Protein AF-A0A453LUC9-F1 (afdb_monomer_lite)

Secondary structure (DSSP, 8-state):
-HHHHHHHHHHHHHGGGS-PPPHHHHHHHHHHHHHHHHHHHHHHHHHHHHTT-S-TTS-HHHHHHHHHHHHHHHHHHHHHHHHHHHHHHHHHHHHHHHHHHHHHHHHT-

Radius of gyration: 31.12 Å; chains: 1; bounding box: 60×25×91 Å

Structure (mmCIF, N/CA/C/O backbone):
data_AF-A0A453LUC9-F1
#
_entry.id   AF-A0A453LUC9-F1
#
loop_
_atom_site.group_PDB
_atom_site.id
_atom_site.type_symbol
_atom_site.label_atom_id
_atom_site.label_alt_id
_atom_site.label_comp_id
_atom_site.label_asym_id
_atom_site.label_entity_id
_atom_site.label_seq_id
_atom_site.pdbx_PDB_ins_code
_atom_site.Cartn_x
_atom_site.Cartn_y
_atom_site.Cartn_z
_atom_site.occupancy
_atom_site.B_iso_or_equiv
_atom_site.auth_seq_id
_atom_site.auth_comp_id
_atom_site.auth_asym_id
_atom_site.auth_atom_id
_atom_site.pdbx_PDB_model_num
ATOM 1 N N . MET A 1 1 ? 19.046 -11.361 50.656 1.00 57.22 1 MET A N 1
ATOM 2 C CA . MET A 1 1 ? 17.883 -10.710 50.018 1.00 57.22 1 MET A CA 1
ATOM 3 C C . MET A 1 1 ? 17.604 -9.332 50.626 1.00 57.22 1 MET A C 1
ATOM 5 O O . MET A 1 1 ? 17.689 -8.358 49.895 1.00 57.22 1 MET A O 1
ATOM 9 N N . LEU A 1 2 ? 17.413 -9.213 51.949 1.00 65.38 2 LEU A N 1
ATOM 10 C CA . LEU A 1 2 ? 17.230 -7.922 52.651 1.00 65.38 2 LEU A CA 1
ATOM 11 C C . LEU A 1 2 ? 18.362 -6.904 52.410 1.00 65.38 2 LEU A C 1
ATOM 13 O O . LEU A 1 2 ? 18.098 -5.764 52.056 1.00 65.38 2 LEU A O 1
ATOM 17 N N . LYS A 1 3 ? 19.627 -7.340 52.474 1.00 72.19 3 LYS A N 1
ATOM 18 C CA . LYS A 1 3 ? 20.791 -6.470 52.202 1.00 72.19 3 LYS A CA 1
ATOM 19 C C . LYS A 1 3 ? 20.842 -5.943 50.762 1.00 72.19 3 LYS A C 1
ATOM 21 O O . LYS A 1 3 ? 21.407 -4.888 50.505 1.00 72.19 3 LYS A O 1
ATOM 26 N N . THR A 1 4 ? 20.274 -6.690 49.815 1.00 75.56 4 THR A N 1
ATOM 27 C CA . THR A 1 4 ? 20.192 -6.285 48.405 1.00 75.56 4 THR A CA 1
ATOM 28 C C . THR A 1 4 ? 19.115 -5.217 48.225 1.00 75.56 4 THR A C 1
ATOM 30 O O . THR A 1 4 ? 19.349 -4.234 47.529 1.00 75.56 4 THR A O 1
ATOM 33 N N . LEU A 1 5 ? 17.983 -5.381 48.917 1.00 75.06 5 LEU A N 1
ATOM 34 C CA . LEU A 1 5 ? 16.889 -4.410 48.995 1.00 75.06 5 LEU A CA 1
ATOM 35 C C . LEU A 1 5 ? 17.329 -3.092 49.642 1.00 75.06 5 LEU A C 1
ATOM 37 O O . LEU A 1 5 ? 17.090 -2.037 49.068 1.00 75.06 5 LEU A O 1
ATOM 41 N N . GLU A 1 6 ? 18.049 -3.139 50.766 1.00 75.06 6 GLU A N 1
ATOM 42 C CA . GLU A 1 6 ? 18.579 -1.931 51.422 1.00 75.06 6 GLU A CA 1
ATOM 43 C C . GLU A 1 6 ? 19.571 -1.169 50.537 1.00 75.06 6 GLU A C 1
ATOM 45 O O . GLU A 1 6 ? 19.583 0.061 50.523 1.00 75.06 6 GLU A O 1
ATOM 50 N N . ARG A 1 7 ? 20.407 -1.886 49.775 1.00 74.56 7 ARG A N 1
ATOM 51 C CA . ARG A 1 7 ? 21.370 -1.269 48.853 1.00 74.56 7 ARG A CA 1
ATOM 52 C C . ARG A 1 7 ? 20.663 -0.598 47.673 1.00 74.56 7 ARG A C 1
ATOM 54 O O . ARG A 1 7 ? 21.079 0.480 47.263 1.00 74.56 7 ARG A O 1
ATOM 61 N N . TYR A 1 8 ? 19.584 -1.210 47.182 1.00 69.81 8 TYR A N 1
ATOM 62 C CA . TYR A 1 8 ? 18.718 -0.632 46.154 1.00 69.81 8 TYR A CA 1
ATOM 63 C C . TYR A 1 8 ? 17.962 0.596 46.667 1.00 69.81 8 TYR A C 1
ATOM 65 O O . TYR A 1 8 ? 17.978 1.631 46.011 1.00 69.81 8 TYR A O 1
ATOM 73 N N . GLN A 1 9 ? 17.372 0.524 47.864 1.00 70.19 9 GLN A N 1
ATOM 74 C CA . GLN A 1 9 ? 16.704 1.668 48.490 1.00 70.19 9 GLN A CA 1
ATOM 75 C C . GLN A 1 9 ? 17.677 2.826 48.708 1.00 70.19 9 GLN A C 1
ATOM 77 O O . GLN A 1 9 ? 17.381 3.947 48.312 1.00 70.19 9 GLN A O 1
ATOM 82 N N . ARG A 1 10 ? 18.871 2.569 49.257 1.00 70.62 10 ARG A N 1
ATOM 83 C CA . ARG A 1 10 ? 19.897 3.609 49.423 1.00 70.62 10 ARG A CA 1
ATOM 84 C C . ARG A 1 10 ? 20.313 4.243 48.103 1.00 70.62 10 ARG A C 1
ATOM 86 O O . ARG A 1 10 ? 20.565 5.436 48.102 1.00 70.62 10 ARG A O 1
ATOM 93 N N . TYR A 1 11 ? 20.383 3.484 47.010 1.00 65.75 11 TYR A N 1
ATOM 94 C CA . TYR A 1 11 ? 20.694 4.047 45.698 1.00 65.75 11 TYR A CA 1
ATOM 95 C C . TYR A 1 11 ? 19.562 4.949 45.193 1.00 65.75 11 TYR A C 1
ATOM 97 O O . TYR A 1 11 ? 19.840 6.079 44.822 1.00 65.75 11 TYR A O 1
ATOM 105 N N . ILE A 1 12 ? 18.303 4.503 45.291 1.00 60.88 12 ILE A N 1
ATOM 106 C CA . ILE A 1 12 ? 17.112 5.276 44.890 1.00 60.88 12 ILE A CA 1
ATOM 107 C C . ILE A 1 12 ? 16.989 6.587 45.689 1.00 60.88 12 ILE A C 1
ATOM 109 O O . ILE A 1 12 ? 16.724 7.639 45.111 1.00 60.88 12 ILE A O 1
ATOM 113 N N . PHE A 1 13 ? 17.217 6.542 47.006 1.00 59.00 13 PHE A N 1
ATOM 114 C CA . PHE A 1 13 ? 17.145 7.723 47.874 1.00 59.00 13 PHE A CA 1
ATOM 115 C C . PHE A 1 13 ? 18.402 8.607 47.808 1.00 59.00 13 PHE A C 1
ATOM 117 O O . PHE A 1 13 ? 18.298 9.811 47.996 1.00 59.00 13 PHE A O 1
ATOM 124 N N . ALA A 1 14 ? 19.584 8.056 47.507 1.00 59.12 14 ALA A N 1
ATOM 125 C CA . ALA A 1 14 ? 20.791 8.856 47.266 1.00 59.12 14 ALA A CA 1
ATOM 126 C C . ALA A 1 14 ? 20.785 9.525 45.880 1.00 59.12 14 ALA A C 1
ATOM 128 O O . ALA A 1 14 ? 21.458 10.531 45.687 1.00 59.12 14 ALA A O 1
ATOM 129 N N . SER A 1 15 ? 20.019 8.989 44.924 1.00 52.62 15 SER A N 1
ATOM 130 C CA . SER A 1 15 ? 19.811 9.570 43.594 1.00 52.62 15 SER A CA 1
ATOM 131 C C . SER A 1 15 ? 18.644 10.556 43.523 1.00 52.62 15 SER A C 1
ATOM 133 O O . SER A 1 15 ? 18.258 10.937 42.425 1.00 52.62 15 SER A O 1
ATOM 135 N N . GLN A 1 16 ? 18.060 10.984 44.648 1.00 51.62 16 GLN A N 1
ATOM 136 C CA . GLN A 1 16 ? 16.995 11.999 44.630 1.00 51.62 16 GLN A CA 1
ATOM 137 C C . GLN A 1 16 ? 17.474 13.366 44.095 1.00 51.62 16 GLN A C 1
ATOM 139 O O . GLN A 1 16 ? 16.643 14.164 43.676 1.00 51.62 16 GLN A O 1
ATOM 144 N N . ASP A 1 17 ? 18.793 13.582 43.993 1.00 49.88 17 ASP A N 1
ATOM 145 C CA . ASP A 1 17 ? 19.408 14.715 43.278 1.00 49.88 17 ASP A CA 1
ATOM 146 C C . ASP A 1 17 ? 19.546 14.495 41.753 1.00 49.88 17 ASP A C 1
ATOM 148 O O . ASP A 1 17 ? 19.979 15.386 41.024 1.00 49.88 17 ASP A O 1
ATOM 152 N N . ALA A 1 18 ? 19.151 13.328 41.236 1.00 56.09 18 ALA A N 1
ATOM 153 C CA . ALA A 1 18 ? 19.047 13.026 39.810 1.00 56.09 18 ALA A CA 1
ATOM 154 C C . ALA A 1 18 ? 17.576 12.804 39.432 1.00 56.09 18 ALA A C 1
ATOM 156 O O . ALA A 1 18 ? 17.180 11.685 39.126 1.00 56.09 18 ALA A O 1
ATOM 157 N N . VAL A 1 19 ? 16.780 13.880 39.502 1.00 61.44 19 VAL A N 1
ATOM 158 C CA . VAL A 1 19 ? 15.455 14.067 38.866 1.00 61.44 19 VAL A CA 1
ATOM 159 C C . VAL A 1 19 ? 14.669 12.757 38.694 1.00 61.44 19 VAL A C 1
ATOM 161 O O . VAL A 1 19 ? 14.370 12.322 37.582 1.00 61.44 19 VAL A O 1
ATOM 164 N N . ALA A 1 20 ? 14.370 12.080 39.805 1.00 62.03 20 ALA A N 1
ATOM 165 C CA . ALA A 1 20 ? 13.382 11.013 39.772 1.00 62.03 20 ALA A CA 1
ATOM 166 C C . ALA A 1 20 ? 12.038 11.671 39.425 1.00 62.03 20 ALA A C 1
ATOM 168 O O . ALA A 1 20 ? 11.691 12.655 40.088 1.00 62.03 20 ALA A O 1
ATOM 169 N N . PRO A 1 21 ? 11.305 11.184 38.404 1.00 60.31 21 PRO A N 1
ATOM 170 C CA . PRO A 1 21 ? 10.039 11.790 38.036 1.00 60.31 21 PRO A CA 1
ATOM 171 C C . PRO A 1 21 ? 9.130 11.802 39.261 1.00 60.31 21 PRO A C 1
ATOM 173 O O . PRO A 1 21 ? 9.014 10.800 39.976 1.00 60.31 21 PRO A O 1
ATOM 176 N N . THR A 1 22 ? 8.535 12.958 39.532 1.00 73.12 22 THR A N 1
ATOM 177 C CA . THR A 1 22 ? 7.595 13.123 40.641 1.00 73.12 22 THR A CA 1
ATOM 178 C C . THR A 1 22 ? 6.444 12.124 40.496 1.00 73.12 22 THR A C 1
ATOM 180 O O . THR A 1 22 ? 6.160 11.633 39.401 1.00 73.12 22 THR A O 1
ATOM 183 N N . SER A 1 23 ? 5.761 11.794 41.597 1.00 74.38 23 SER A N 1
ATOM 184 C CA . SER A 1 23 ? 4.605 10.883 41.541 1.00 74.38 23 SER A CA 1
ATOM 185 C C . SER A 1 23 ? 3.564 11.347 40.512 1.00 74.38 23 SER A C 1
ATOM 187 O O . SER A 1 23 ? 2.951 10.514 39.848 1.00 74.38 23 SER A O 1
ATOM 189 N N . ASP A 1 24 ? 3.418 12.662 40.343 1.00 77.06 24 ASP A N 1
ATOM 190 C CA . ASP A 1 24 ? 2.527 13.273 39.358 1.00 77.06 24 ASP A CA 1
ATOM 191 C C . ASP A 1 24 ? 3.050 13.106 37.922 1.00 77.06 24 ASP A C 1
ATOM 193 O O . ASP A 1 24 ? 2.289 12.748 37.027 1.00 77.06 24 ASP A O 1
ATOM 197 N N . GLU A 1 25 ? 4.354 13.278 37.681 1.00 82.38 25 GLU A N 1
ATOM 198 C CA . GLU A 1 25 ? 4.974 13.019 36.370 1.00 82.38 25 GLU A CA 1
ATOM 199 C C . GLU A 1 25 ? 4.889 11.541 35.974 1.00 82.38 25 GLU A C 1
ATOM 201 O O . GLU A 1 25 ? 4.604 11.222 34.821 1.00 82.38 25 GLU A O 1
ATOM 206 N N . MET A 1 26 ? 5.086 10.621 36.920 1.00 80.75 26 MET A N 1
ATOM 207 C CA . MET A 1 26 ? 4.937 9.186 36.669 1.00 80.75 26 MET A CA 1
ATOM 208 C C . MET A 1 26 ? 3.487 8.823 36.321 1.00 80.75 26 MET A C 1
ATOM 210 O O . MET A 1 26 ? 3.257 8.041 35.395 1.00 80.75 26 MET A O 1
ATOM 214 N N . GLN A 1 27 ? 2.514 9.425 37.011 1.00 83.81 27 GLN A N 1
ATOM 215 C CA . GLN A 1 27 ? 1.093 9.247 36.721 1.00 83.81 27 GLN A CA 1
ATOM 216 C C . GLN A 1 27 ? 0.717 9.820 35.345 1.00 83.81 27 GLN A C 1
ATOM 218 O O . GLN A 1 27 ? 0.016 9.157 34.581 1.00 83.81 27 GLN A O 1
ATOM 223 N N . ASN A 1 28 ? 1.221 11.006 34.999 1.00 87.81 28 ASN A N 1
ATOM 224 C CA . ASN A 1 28 ? 0.998 11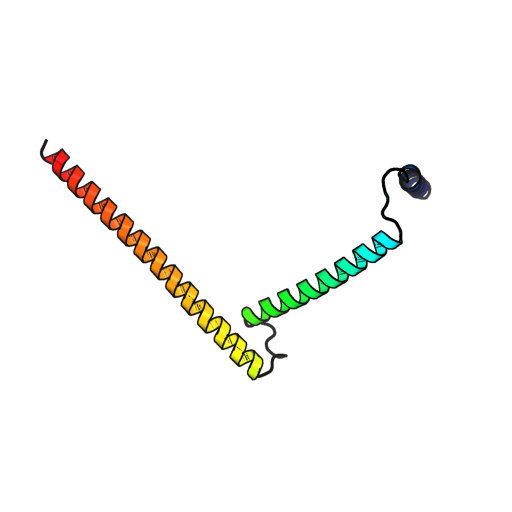.632 33.694 1.00 87.81 28 ASN A CA 1
ATOM 225 C C . ASN A 1 28 ? 1.599 10.801 32.552 1.00 87.81 28 ASN A C 1
ATOM 227 O O . ASN A 1 28 ? 0.908 10.516 31.577 1.00 87.81 28 ASN A O 1
ATOM 231 N N . ASN A 1 29 ? 2.838 10.325 32.706 1.00 89.75 29 ASN A N 1
ATOM 232 C CA . ASN A 1 29 ? 3.485 9.443 31.729 1.00 89.75 29 ASN A CA 1
ATOM 233 C C . ASN A 1 29 ? 2.702 8.136 31.529 1.00 89.75 29 ASN A C 1
ATOM 235 O O . ASN A 1 29 ? 2.601 7.623 30.415 1.00 89.75 29 ASN A O 1
ATOM 239 N N . TYR A 1 30 ? 2.138 7.581 32.606 1.00 91.69 30 TYR A N 1
ATOM 240 C CA . TYR A 1 30 ? 1.309 6.383 32.518 1.00 91.69 30 TYR A CA 1
ATOM 241 C C . TYR A 1 30 ? 0.002 6.637 31.754 1.00 91.69 30 TYR A C 1
ATOM 243 O O . TYR A 1 30 ? -0.396 5.804 30.938 1.00 91.69 30 TYR A O 1
ATOM 251 N N . LEU A 1 31 ? -0.649 7.782 31.981 1.00 94.94 31 LEU A N 1
ATOM 252 C CA . LEU A 1 31 ? -1.851 8.176 31.243 1.00 94.94 31 LEU A CA 1
ATOM 253 C C . LEU A 1 31 ? -1.558 8.356 29.749 1.00 94.94 31 LEU A C 1
ATOM 255 O O . LEU A 1 31 ? -2.253 7.769 28.922 1.00 94.94 31 LEU A O 1
ATOM 259 N N . GLU A 1 32 ? -0.486 9.069 29.404 1.00 95.00 32 GLU A N 1
ATOM 260 C CA . GLU A 1 32 ? -0.064 9.254 28.010 1.00 95.00 32 GLU A CA 1
ATOM 261 C C . GLU A 1 32 ? 0.263 7.911 27.335 1.00 95.00 32 GLU A C 1
ATOM 263 O O . GLU A 1 32 ? -0.143 7.648 26.200 1.00 95.00 32 GLU A O 1
ATOM 268 N N . TYR A 1 33 ? 0.928 7.004 28.056 1.00 95.38 33 TYR A N 1
ATOM 269 C CA . TYR A 1 33 ? 1.175 5.648 27.574 1.00 95.38 33 TYR A CA 1
ATOM 270 C C . TYR A 1 33 ? -0.126 4.875 27.315 1.00 95.38 33 TYR A C 1
ATOM 272 O O . TYR A 1 33 ? -0.230 4.183 26.301 1.00 95.38 33 TYR A O 1
ATOM 280 N N . MET A 1 34 ? -1.121 4.983 28.199 1.00 96.69 34 MET A N 1
ATOM 281 C CA . MET A 1 34 ? -2.425 4.338 28.009 1.00 96.69 34 MET A CA 1
ATOM 282 C C . MET A 1 34 ? -3.151 4.868 26.772 1.00 96.69 34 MET A C 1
ATOM 284 O O . MET A 1 34 ? -3.669 4.071 25.987 1.00 96.69 34 MET A O 1
ATOM 288 N N . GLU A 1 35 ? -3.136 6.182 26.549 1.00 97.44 35 GLU A N 1
ATOM 289 C CA . GLU A 1 35 ? -3.709 6.792 25.344 1.00 97.44 35 GLU A CA 1
ATOM 290 C C . GLU A 1 35 ? -2.995 6.318 24.073 1.00 97.44 35 GLU A C 1
ATOM 292 O O . GLU A 1 35 ? -3.636 5.913 23.095 1.00 97.44 35 GLU A O 1
ATOM 297 N N . LEU A 1 36 ? -1.660 6.301 24.095 1.00 98.00 36 LEU A N 1
ATOM 298 C CA . LEU A 1 36 ? -0.861 5.821 22.974 1.00 98.00 36 LEU A CA 1
ATOM 299 C C . LEU A 1 36 ? -1.133 4.341 22.687 1.00 98.00 36 LEU A C 1
ATOM 301 O O . LEU A 1 36 ? -1.305 3.958 21.527 1.00 98.00 36 LEU A O 1
ATOM 305 N N . LYS A 1 37 ? -1.209 3.511 23.731 1.00 97.69 37 LYS A N 1
ATOM 306 C CA . LYS A 1 37 ? -1.496 2.081 23.613 1.00 97.69 37 LYS A CA 1
ATOM 307 C C . LYS A 1 37 ? -2.860 1.841 22.966 1.00 97.69 37 LYS A C 1
ATOM 309 O O . LYS A 1 37 ? -2.933 1.082 22.002 1.00 97.69 37 LYS A O 1
ATOM 314 N N . ALA A 1 38 ? -3.903 2.535 23.419 1.00 97.75 38 ALA A N 1
ATOM 315 C CA . ALA A 1 38 ? -5.234 2.431 22.823 1.00 97.75 38 ALA A CA 1
ATOM 316 C C . ALA A 1 38 ? -5.218 2.817 21.332 1.00 97.75 38 ALA A C 1
ATOM 318 O O . ALA A 1 38 ? -5.811 2.139 20.492 1.00 97.75 38 ALA A O 1
ATOM 319 N N . ARG A 1 39 ? -4.471 3.868 20.967 1.00 98.12 39 ARG A N 1
ATOM 320 C CA . ARG A 1 39 ? -4.318 4.276 19.564 1.00 98.12 39 ARG A CA 1
ATOM 321 C C . ARG A 1 39 ? -3.607 3.217 18.717 1.00 98.12 39 ARG A C 1
ATOM 323 O O . ARG A 1 39 ? -4.000 2.995 17.572 1.00 98.12 39 ARG A O 1
ATOM 330 N N . VAL A 1 40 ? -2.580 2.564 19.261 1.00 98.31 40 VAL A N 1
ATOM 331 C CA . VAL A 1 40 ? -1.877 1.461 18.585 1.00 98.31 40 VAL A CA 1
ATOM 332 C C . VAL A 1 40 ? -2.811 0.276 18.358 1.00 98.31 40 VAL A C 1
ATOM 334 O O . VAL A 1 40 ? -2.822 -0.272 17.258 1.00 98.31 40 VAL A O 1
ATOM 337 N N . GLU A 1 41 ? -3.628 -0.088 19.344 1.00 98.00 41 GLU A N 1
ATOM 338 C CA . GLU A 1 41 ? -4.588 -1.194 19.226 1.00 98.00 41 GLU A CA 1
ATOM 339 C C . GLU A 1 41 ? -5.613 -0.943 18.108 1.00 98.00 41 GLU A C 1
ATOM 341 O O . GLU A 1 41 ? -5.865 -1.825 17.283 1.00 98.00 41 GLU A O 1
ATOM 346 N N . VAL A 1 42 ? -6.133 0.286 18.000 1.00 97.06 42 VAL A N 1
ATOM 347 C CA . VAL A 1 42 ? -7.029 0.686 16.899 1.00 97.06 42 VAL A CA 1
ATOM 348 C C . VAL A 1 42 ? -6.330 0.577 15.540 1.00 97.06 42 VAL A C 1
ATOM 350 O O . VAL A 1 42 ? -6.907 0.044 14.590 1.00 97.06 42 VAL A O 1
ATOM 353 N N . LEU A 1 43 ? -5.079 1.039 15.434 1.00 97.94 43 LEU A N 1
ATOM 354 C CA . LEU A 1 43 ? -4.302 0.941 14.193 1.00 97.94 43 LEU A CA 1
ATOM 355 C C . LEU A 1 43 ? -4.031 -0.515 13.795 1.00 97.94 43 LEU A C 1
ATOM 357 O O . LEU A 1 43 ? -4.162 -0.861 12.623 1.00 97.94 43 LEU A O 1
ATOM 361 N N . GLN A 1 44 ? -3.697 -1.377 14.755 1.00 97.62 44 GLN A N 1
ATOM 362 C CA . GLN A 1 44 ? -3.483 -2.805 14.514 1.00 97.62 44 GLN A CA 1
ATOM 363 C C . GLN A 1 44 ? -4.768 -3.507 14.071 1.00 97.62 44 GLN A C 1
ATOM 365 O O . GLN A 1 44 ? -4.734 -4.353 13.178 1.00 97.62 44 GLN A O 1
ATOM 370 N N . HIS A 1 45 ? -5.915 -3.156 14.654 1.00 96.75 45 HIS A N 1
ATOM 371 C CA . HIS A 1 45 ? -7.198 -3.690 14.204 1.00 96.75 45 HIS A CA 1
ATOM 372 C C . HIS A 1 45 ? -7.537 -3.219 12.783 1.00 96.75 45 HIS A C 1
ATOM 374 O O . HIS A 1 45 ? -7.860 -4.038 11.929 1.00 96.75 45 HIS A O 1
ATOM 380 N N . SER A 1 46 ? -7.343 -1.931 12.487 1.00 96.25 46 SER A N 1
ATOM 381 C CA . SER A 1 46 ? -7.499 -1.389 11.132 1.00 96.25 46 SER A CA 1
ATOM 382 C C . SER A 1 46 ? -6.597 -2.098 10.109 1.00 96.25 46 SER A C 1
ATOM 384 O O . SER A 1 46 ? -7.047 -2.431 9.013 1.00 96.25 46 SER A O 1
ATOM 386 N N . GLN A 1 47 ? -5.345 -2.394 10.472 1.00 97.50 47 GLN A N 1
ATOM 387 C CA . GLN A 1 47 ? -4.420 -3.145 9.623 1.00 97.50 47 GLN A CA 1
ATOM 388 C C . GLN A 1 47 ? -4.915 -4.567 9.338 1.00 97.50 47 GLN A C 1
ATOM 390 O O . GLN A 1 47 ? -4.866 -4.994 8.187 1.00 97.50 47 GLN A O 1
ATOM 395 N N . ARG A 1 48 ? -5.397 -5.288 10.357 1.00 97.88 48 ARG A N 1
ATOM 396 C CA . ARG A 1 48 ? -5.975 -6.631 10.184 1.00 97.88 48 ARG A CA 1
ATOM 397 C C . ARG A 1 48 ? -7.158 -6.606 9.221 1.00 97.88 48 ARG A C 1
ATOM 399 O O . ARG A 1 48 ? -7.166 -7.373 8.262 1.00 97.88 48 ARG A O 1
ATOM 406 N N . ASN A 1 49 ? -8.055 -5.633 9.370 1.00 97.56 49 ASN A N 1
ATOM 407 C CA . ASN A 1 49 ? -9.183 -5.463 8.454 1.00 97.56 49 ASN A CA 1
ATOM 408 C C . ASN A 1 49 ? -8.696 -5.231 7.011 1.00 97.56 49 ASN A C 1
ATOM 410 O O . ASN A 1 49 ? -9.166 -5.885 6.085 1.00 97.56 49 ASN A O 1
ATOM 414 N N . LEU A 1 50 ? -7.691 -4.368 6.802 1.00 96.75 50 LEU A N 1
ATOM 415 C CA . LEU A 1 50 ? -7.084 -4.140 5.479 1.00 96.75 50 LEU A CA 1
ATOM 416 C C . LEU A 1 50 ? -6.430 -5.394 4.872 1.00 96.75 50 LEU A C 1
ATOM 418 O O . LEU A 1 50 ? -6.329 -5.489 3.648 1.00 96.75 50 LEU A O 1
ATOM 422 N N . LEU A 1 51 ? -5.988 -6.339 5.704 1.00 96.69 51 LEU A N 1
ATOM 423 C CA . LEU A 1 51 ? -5.453 -7.641 5.289 1.00 96.69 51 LEU A CA 1
ATOM 424 C C . LEU A 1 51 ? -6.547 -8.698 5.062 1.00 96.69 51 LEU A C 1
ATOM 426 O O . LEU A 1 51 ? -6.241 -9.801 4.614 1.00 96.69 51 LEU A O 1
ATOM 430 N N . GLY A 1 52 ? -7.813 -8.360 5.314 1.00 96.12 52 GLY A N 1
ATOM 431 C CA . GLY A 1 52 ? -8.948 -9.273 5.193 1.00 96.12 52 GLY A CA 1
ATOM 432 C C . GLY A 1 52 ? -9.169 -10.160 6.421 1.00 96.12 52 GLY A C 1
ATOM 433 O O . GLY A 1 52 ? -9.870 -11.165 6.332 1.00 96.12 52 GLY A O 1
ATOM 434 N N . GLU A 1 53 ? -8.571 -9.807 7.557 1.00 97.06 53 GLU A N 1
ATOM 435 C CA . GLU A 1 53 ? -8.715 -10.497 8.839 1.00 97.06 53 GLU A CA 1
ATOM 436 C C . GLU A 1 53 ? -9.761 -9.796 9.722 1.00 97.06 53 GLU A C 1
ATOM 438 O O . GLU A 1 53 ? -10.055 -8.621 9.523 1.00 97.06 53 GLU A O 1
ATOM 443 N N . ASP A 1 54 ? -10.326 -10.515 10.700 1.00 95.88 54 ASP A N 1
ATOM 444 C CA . ASP A 1 54 ? -11.283 -9.991 11.692 1.00 95.88 54 ASP A CA 1
ATOM 445 C C . ASP A 1 54 ? -12.442 -9.161 11.118 1.00 95.88 54 ASP A C 1
ATOM 447 O O . ASP A 1 54 ? -12.886 -8.186 11.716 1.00 95.88 54 ASP A O 1
ATOM 451 N N . LEU A 1 55 ? -12.975 -9.579 9.967 1.00 96.44 55 LEU A N 1
ATOM 452 C CA . LEU A 1 55 ? -14.024 -8.840 9.259 1.00 96.44 55 LEU A CA 1
ATOM 453 C C . LEU A 1 55 ? -15.430 -9.000 9.853 1.00 96.44 55 LEU A C 1
ATOM 455 O O . LEU A 1 55 ? -16.318 -8.205 9.561 1.00 96.44 55 LEU A O 1
ATOM 459 N N . ALA A 1 56 ? -15.648 -10.027 10.677 1.00 96.38 56 ALA A N 1
ATOM 460 C CA . ALA A 1 56 ? -16.960 -10.363 11.235 1.00 96.38 56 ALA A CA 1
ATOM 461 C C . ALA A 1 56 ? -17.658 -9.225 12.020 1.00 96.38 56 ALA A C 1
ATOM 463 O O . ALA A 1 56 ? -18.884 -9.154 11.953 1.00 96.38 56 ALA A O 1
ATOM 464 N N . PRO A 1 57 ? -16.949 -8.345 12.756 1.00 95.44 57 PRO A N 1
ATOM 465 C CA . PRO A 1 57 ? -17.565 -7.225 13.466 1.00 95.44 57 PRO A CA 1
ATOM 466 C C . PRO A 1 57 ? -17.962 -6.043 12.570 1.00 95.44 57 PRO A C 1
ATOM 468 O O . PRO A 1 57 ? -18.657 -5.152 13.054 1.00 95.44 57 PRO A O 1
ATOM 471 N N . LEU A 1 58 ? -17.511 -5.994 11.310 1.00 96.06 58 LEU A N 1
ATOM 472 C CA . LEU A 1 58 ? -17.787 -4.873 10.414 1.00 96.06 58 LEU A CA 1
ATOM 473 C C . LEU A 1 58 ? -19.204 -4.971 9.841 1.00 96.06 58 LEU A C 1
ATOM 475 O O . LEU A 1 58 ? -19.674 -6.034 9.433 1.00 96.06 58 LEU A O 1
ATOM 479 N N . SER A 1 59 ? -19.875 -3.827 9.758 1.00 97.81 59 SER A N 1
ATOM 480 C CA . SER A 1 59 ? -21.127 -3.689 9.019 1.00 97.81 59 SER A CA 1
ATOM 481 C C . SER A 1 59 ? -20.901 -3.800 7.508 1.00 97.81 59 SER A C 1
ATOM 483 O O . SER A 1 59 ? -19.803 -3.572 6.999 1.00 97.81 59 SER A O 1
ATOM 485 N N . THR A 1 60 ? -21.969 -4.073 6.756 1.00 97.81 60 THR A N 1
ATOM 486 C CA . THR A 1 60 ? -21.919 -4.102 5.284 1.00 97.81 60 THR A CA 1
ATOM 487 C C . THR A 1 60 ? -21.397 -2.791 4.699 1.00 97.81 60 THR A C 1
ATOM 489 O O . THR A 1 60 ? -20.567 -2.805 3.800 1.00 97.81 60 THR A O 1
ATOM 492 N N . THR A 1 61 ? -21.798 -1.652 5.267 1.00 98.25 61 THR A N 1
ATOM 493 C CA . THR A 1 61 ? -21.316 -0.334 4.841 1.00 98.25 61 THR A CA 1
ATOM 494 C C . THR A 1 61 ? -19.823 -0.134 5.078 1.00 98.25 61 THR A C 1
ATOM 496 O O . THR A 1 61 ? -19.157 0.504 4.265 1.00 98.25 61 THR A O 1
ATOM 499 N N . GLU A 1 62 ? -19.281 -0.655 6.180 1.00 97.56 62 GLU A N 1
ATOM 500 C CA . GLU A 1 62 ? -17.845 -0.561 6.467 1.00 97.56 62 GLU A CA 1
ATOM 501 C C . GLU A 1 62 ? -17.042 -1.514 5.574 1.00 97.56 62 GLU A C 1
ATOM 503 O O . GLU A 1 62 ? -15.965 -1.146 5.108 1.00 97.56 62 GLU A O 1
ATOM 508 N N . LEU A 1 63 ? -17.587 -2.696 5.270 1.00 98.19 63 LEU A N 1
ATOM 509 C CA . LEU A 1 63 ? -16.997 -3.636 4.315 1.00 98.19 63 LEU A CA 1
ATOM 510 C C . LEU A 1 63 ? -16.944 -3.056 2.896 1.00 98.19 63 LEU A C 1
ATOM 512 O O . LEU A 1 63 ? -15.892 -3.123 2.263 1.00 98.19 63 LEU A O 1
ATOM 516 N N . ASP A 1 64 ? -18.016 -2.415 2.426 1.00 98.19 64 ASP A N 1
ATOM 517 C CA . ASP A 1 64 ? -18.047 -1.761 1.109 1.00 98.19 64 ASP A CA 1
ATOM 518 C C . ASP A 1 64 ? -17.007 -0.627 1.017 1.00 98.19 64 ASP A C 1
ATOM 520 O O . ASP A 1 64 ? -16.316 -0.454 0.005 1.00 98.19 64 ASP A O 1
ATOM 524 N N . GLN A 1 65 ? -16.858 0.159 2.091 1.00 97.88 65 GLN A N 1
ATOM 525 C CA . GLN A 1 65 ? -15.836 1.208 2.171 1.00 97.88 65 GLN A CA 1
ATOM 526 C C . GLN A 1 65 ? -14.423 0.620 2.143 1.00 97.88 65 GL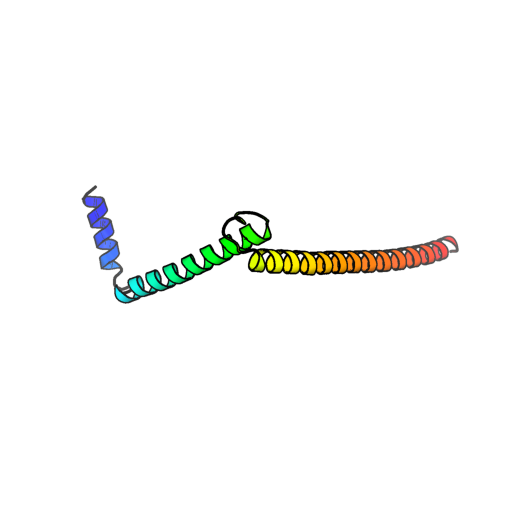N A C 1
ATOM 528 O O . GLN A 1 65 ? -13.565 1.121 1.407 1.00 97.88 65 GLN A O 1
ATOM 533 N N . LEU A 1 66 ? -14.192 -0.449 2.905 1.00 97.94 66 LEU A N 1
ATOM 534 C CA . LEU A 1 66 ? -12.919 -1.155 2.965 1.00 97.94 66 LEU A CA 1
ATOM 535 C C . LEU A 1 66 ? -12.543 -1.744 1.599 1.00 97.94 66 LEU A C 1
ATOM 537 O O . LEU A 1 66 ? -11.432 -1.517 1.115 1.00 97.94 66 LEU A O 1
ATOM 541 N N . GLU A 1 67 ? -13.476 -2.426 0.934 1.00 98.00 67 GLU A N 1
ATOM 542 C CA . GLU A 1 67 ? -13.278 -2.975 -0.409 1.00 98.00 67 GLU A CA 1
ATOM 543 C C . GLU A 1 67 ? -12.949 -1.866 -1.417 1.00 98.00 67 GLU A C 1
ATOM 545 O O . GLU A 1 67 ? -11.971 -1.960 -2.167 1.00 98.00 67 GLU A O 1
ATOM 550 N N . SER A 1 68 ? -13.714 -0.771 -1.404 1.00 98.31 68 SER A N 1
ATOM 551 C CA . SER A 1 68 ? -13.477 0.385 -2.273 1.00 98.31 68 SER A CA 1
ATOM 552 C C . SER A 1 68 ? -12.089 0.997 -2.049 1.00 98.31 68 SER A C 1
ATOM 554 O O . SER A 1 68 ? -11.358 1.282 -3.010 1.00 98.31 68 SER A O 1
ATOM 556 N N . GLN A 1 69 ? -11.680 1.148 -0.785 1.00 97.88 69 GLN A N 1
ATOM 557 C CA . GLN A 1 69 ? -10.364 1.655 -0.406 1.00 97.88 69 GLN A CA 1
ATOM 558 C C . GLN A 1 69 ? -9.240 0.736 -0.903 1.00 97.88 69 GLN A C 1
ATOM 560 O O . GLN A 1 69 ? -8.296 1.212 -1.550 1.00 97.88 69 GLN A O 1
ATOM 565 N N . VAL A 1 70 ? -9.339 -0.572 -0.656 1.00 97.94 70 VAL A N 1
ATOM 566 C CA . VAL A 1 70 ? -8.350 -1.566 -1.104 1.00 97.94 70 VAL A CA 1
ATOM 567 C C . VAL A 1 70 ? -8.282 -1.602 -2.632 1.00 97.94 70 VAL A C 1
ATOM 569 O O . VAL A 1 70 ? -7.201 -1.505 -3.215 1.00 97.94 70 VAL A O 1
ATOM 572 N N . GLY A 1 71 ? 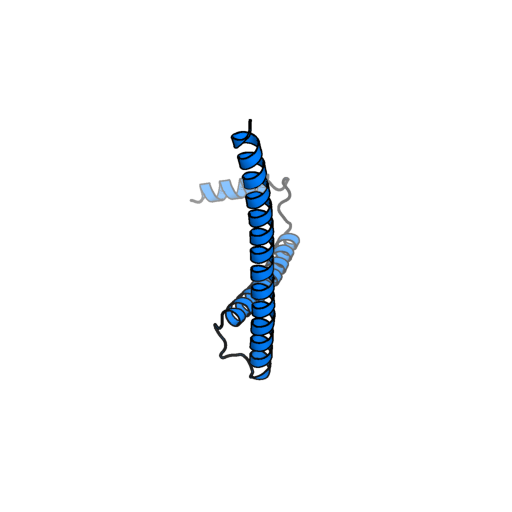-9.426 -1.632 -3.316 1.00 98.25 71 GLY A N 1
ATOM 573 C CA . GLY A 1 71 ? -9.488 -1.630 -4.776 1.00 98.25 71 GLY A CA 1
ATOM 574 C C . GLY A 1 71 ? -8.856 -0.380 -5.399 1.00 98.25 71 GLY A C 1
ATOM 575 O O . GLY A 1 71 ? -8.094 -0.478 -6.367 1.00 98.25 71 GLY A O 1
ATOM 576 N N . LYS A 1 72 ? -9.126 0.809 -4.844 1.00 98.44 72 LYS A N 1
ATOM 577 C CA . LYS A 1 72 ? -8.545 2.076 -5.317 1.00 98.44 72 LYS A CA 1
ATOM 578 C C . LYS A 1 72 ? -7.031 2.112 -5.126 1.00 98.44 72 LYS A C 1
ATOM 580 O O . LYS A 1 72 ? -6.306 2.425 -6.073 1.00 98.44 72 LYS A O 1
ATOM 585 N N . THR A 1 73 ? -6.557 1.790 -3.927 1.00 98.06 73 THR A N 1
ATOM 586 C CA . THR A 1 73 ? -5.125 1.821 -3.593 1.00 98.06 73 THR A CA 1
ATOM 587 C C . THR A 1 73 ? -4.337 0.771 -4.374 1.00 98.06 73 THR A C 1
ATOM 589 O O . THR A 1 73 ? -3.272 1.081 -4.907 1.00 98.06 73 THR A O 1
ATOM 592 N N . LEU A 1 74 ? -4.891 -0.426 -4.581 1.00 98.31 74 LEU A N 1
ATOM 593 C CA . LEU A 1 74 ? -4.277 -1.459 -5.416 1.00 98.31 74 LEU A CA 1
ATOM 594 C C . LEU A 1 74 ? -4.102 -1.001 -6.871 1.00 98.31 74 LEU A C 1
ATOM 596 O O . LEU A 1 74 ? -3.036 -1.205 -7.459 1.00 98.31 74 LEU A O 1
ATOM 600 N N . ARG A 1 75 ? -5.117 -0.347 -7.457 1.00 98.69 75 ARG A N 1
ATOM 601 C CA . ARG A 1 75 ? -5.004 0.237 -8.807 1.00 98.69 75 ARG A CA 1
ATOM 602 C C . ARG A 1 75 ? -3.899 1.291 -8.871 1.00 98.69 75 ARG A C 1
ATOM 604 O O . ARG A 1 75 ? -3.095 1.262 -9.800 1.00 98.69 75 ARG A O 1
ATOM 611 N N . GLN A 1 76 ? -3.816 2.173 -7.875 1.00 98.69 76 GLN A N 1
ATOM 612 C CA . GLN A 1 76 ? -2.765 3.194 -7.796 1.00 98.69 76 GLN A CA 1
ATOM 613 C C . GLN A 1 76 ? -1.364 2.574 -7.697 1.00 98.69 76 GLN A C 1
ATOM 615 O O . GLN A 1 76 ? -0.469 2.970 -8.443 1.00 98.69 76 GLN A O 1
ATOM 620 N N . ILE A 1 77 ? -1.178 1.566 -6.838 1.00 98.69 77 ILE A N 1
ATOM 621 C CA . ILE A 1 77 ? 0.101 0.854 -6.681 1.00 98.69 77 ILE A CA 1
ATOM 622 C C . ILE A 1 77 ? 0.513 0.190 -7.998 1.00 98.69 77 ILE A C 1
ATOM 624 O O . ILE A 1 77 ? 1.651 0.352 -8.439 1.00 98.69 77 ILE A O 1
ATOM 628 N N . ARG A 1 78 ? -0.408 -0.520 -8.663 1.00 98.75 78 ARG A N 1
ATOM 629 C CA . ARG A 1 78 ? -0.141 -1.169 -9.958 1.00 98.75 78 ARG A CA 1
ATOM 630 C C . ARG A 1 78 ? 0.213 -0.157 -11.044 1.00 98.75 78 ARG A C 1
ATOM 632 O O . ARG A 1 78 ? 1.172 -0.379 -11.781 1.00 98.75 78 ARG A O 1
ATOM 639 N N . SER A 1 79 ? -0.516 0.956 -11.114 1.00 98.75 79 SER A N 1
ATOM 640 C CA . SER A 1 79 ? -0.232 2.040 -12.059 1.00 98.75 79 SER A CA 1
ATOM 641 C C . SER A 1 79 ? 1.163 2.615 -11.831 1.00 98.75 79 SER A C 1
ATOM 643 O O . SER A 1 79 ? 1.941 2.719 -12.774 1.00 98.75 79 SER A O 1
ATOM 645 N N . ARG A 1 80 ? 1.517 2.927 -10.578 1.00 98.75 80 ARG A N 1
ATOM 646 C CA . ARG A 1 80 ? 2.842 3.455 -10.235 1.00 98.75 80 ARG A CA 1
ATOM 647 C C . ARG A 1 80 ? 3.951 2.457 -10.552 1.00 98.75 80 ARG A C 1
ATOM 649 O O . ARG A 1 80 ? 4.957 2.845 -11.131 1.00 98.75 80 ARG A O 1
ATOM 656 N N . LYS A 1 81 ? 3.765 1.178 -10.214 1.00 98.75 81 LYS A N 1
ATOM 657 C CA . LYS A 1 81 ? 4.733 0.119 -10.535 1.00 98.75 81 LYS A CA 1
ATOM 658 C C . LYS A 1 81 ? 4.951 0.004 -12.044 1.00 98.75 81 LYS A C 1
ATOM 660 O O . LYS A 1 81 ? 6.087 -0.108 -12.483 1.00 98.75 81 LYS A O 1
ATOM 665 N N . THR A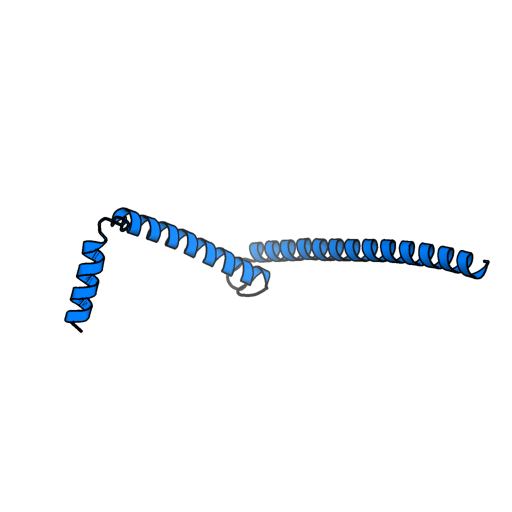 1 82 ? 3.873 0.059 -12.821 1.00 98.75 82 THR A N 1
ATOM 666 C CA . THR A 1 82 ? 3.945 0.017 -14.288 1.00 98.75 82 THR A CA 1
ATOM 667 C C . THR A 1 82 ? 4.702 1.223 -14.832 1.00 98.75 82 THR A C 1
ATOM 669 O O . THR A 1 82 ? 5.585 1.044 -15.659 1.00 98.75 82 THR A O 1
ATOM 672 N N . GLN A 1 83 ? 4.416 2.426 -14.325 1.00 98.69 83 GLN A N 1
ATOM 673 C CA . GLN A 1 83 ? 5.122 3.638 -14.738 1.00 98.69 83 GLN A CA 1
ATOM 674 C C . GLN A 1 83 ? 6.629 3.529 -14.483 1.00 98.69 83 GLN A C 1
ATOM 676 O O . GLN A 1 83 ? 7.410 3.736 -15.401 1.00 98.69 83 GLN A O 1
ATOM 681 N N . VAL A 1 84 ? 7.030 3.111 -13.277 1.00 98.75 84 VAL A N 1
ATOM 682 C CA . VAL A 1 84 ? 8.450 2.936 -12.924 1.00 98.75 84 VAL A CA 1
ATOM 683 C C . VAL A 1 84 ? 9.149 1.950 -13.866 1.00 98.75 84 VAL A C 1
ATOM 685 O O . VAL A 1 84 ? 10.249 2.226 -14.332 1.00 98.75 84 VAL A O 1
ATOM 688 N N . LEU A 1 85 ? 8.506 0.823 -14.187 1.00 98.69 85 LEU A N 1
ATOM 689 C CA . LEU A 1 85 ? 9.070 -0.166 -15.112 1.00 98.69 85 LEU A CA 1
ATOM 690 C C . LEU A 1 85 ? 9.188 0.369 -16.544 1.00 98.69 85 LEU A C 1
ATOM 692 O O . LEU A 1 85 ? 10.156 0.063 -17.236 1.00 98.69 85 LEU A O 1
ATOM 696 N N . LEU A 1 86 ? 8.210 1.155 -17.002 1.00 98.75 86 LEU A N 1
ATOM 697 C CA . LEU A 1 86 ? 8.261 1.786 -18.321 1.00 98.75 86 LEU A CA 1
ATOM 698 C C . LEU A 1 86 ? 9.385 2.821 -18.403 1.00 98.75 86 LEU A C 1
ATOM 700 O O . LEU A 1 86 ? 10.096 2.854 -19.409 1.00 98.75 86 LEU A O 1
ATOM 704 N N . ASP A 1 87 ? 9.562 3.623 -17.354 1.00 98.75 87 ASP A N 1
ATOM 705 C CA . ASP A 1 87 ? 10.635 4.614 -17.268 1.00 98.75 87 ASP A CA 1
ATOM 706 C C . ASP A 1 87 ? 12.008 3.924 -17.338 1.00 98.75 87 ASP A C 1
ATOM 708 O O . ASP A 1 87 ? 12.837 4.277 -18.181 1.00 98.75 87 ASP A O 1
ATOM 712 N 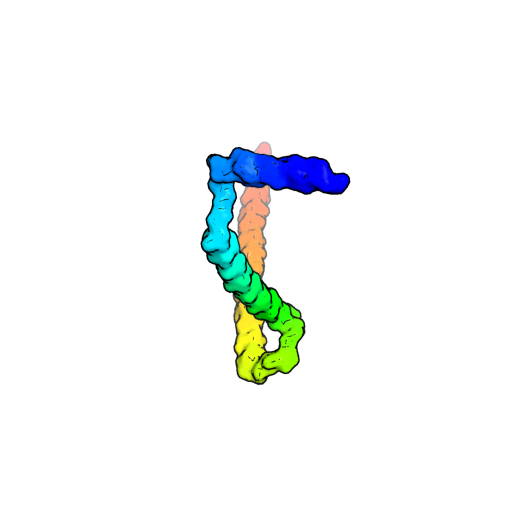N . GLU A 1 88 ? 12.207 2.859 -16.553 1.00 98.69 88 GLU A N 1
ATOM 713 C CA . GLU A 1 88 ? 13.439 2.061 -16.562 1.00 98.69 88 GLU A CA 1
ATOM 714 C C . GLU A 1 88 ? 13.696 1.409 -17.932 1.00 98.69 88 GLU A C 1
ATOM 716 O O . GLU A 1 88 ? 14.812 1.457 -18.454 1.00 98.69 88 GLU A O 1
ATOM 721 N N . MET A 1 89 ? 12.658 0.862 -18.575 1.00 98.69 89 MET A N 1
ATOM 722 C CA . MET A 1 89 ? 12.773 0.290 -19.919 1.00 98.69 89 MET A CA 1
ATOM 723 C C . MET A 1 89 ? 13.187 1.346 -20.954 1.00 98.69 89 MET A C 1
ATOM 725 O O . MET A 1 89 ? 14.015 1.074 -21.827 1.00 98.69 89 MET A O 1
ATOM 729 N N . CYS A 1 90 ? 12.629 2.556 -20.867 1.00 98.62 90 CYS A N 1
ATOM 730 C CA . CYS A 1 90 ? 12.978 3.654 -21.766 1.00 98.62 90 CYS A CA 1
ATOM 731 C C . CYS A 1 90 ? 14.431 4.098 -21.581 1.00 98.62 90 CYS A C 1
ATOM 733 O O . CYS A 1 90 ? 15.133 4.325 -22.571 1.00 98.62 90 CYS A O 1
ATOM 735 N N . ASP A 1 91 ? 14.892 4.200 -20.337 1.00 98.62 91 ASP A N 1
ATOM 736 C CA . ASP A 1 91 ? 16.267 4.577 -20.018 1.00 98.62 91 ASP A CA 1
ATOM 737 C C . ASP A 1 91 ? 17.269 3.527 -20.512 1.00 98.62 91 ASP A C 1
ATOM 739 O O . ASP A 1 91 ? 18.265 3.870 -21.160 1.00 98.62 91 ASP A O 1
ATOM 743 N N . LEU A 1 92 ? 16.976 2.241 -20.293 1.00 98.69 92 LEU A N 1
ATOM 744 C CA . LEU A 1 92 ? 17.803 1.138 -20.784 1.00 98.69 92 LEU A CA 1
ATOM 745 C C . LEU A 1 92 ? 17.862 1.104 -22.313 1.00 98.69 92 LEU A C 1
ATOM 747 O O . LEU A 1 92 ? 18.951 0.964 -22.867 1.00 98.69 92 LEU A O 1
ATOM 751 N N . LYS A 1 93 ? 16.733 1.307 -23.001 1.00 98.56 93 LYS A N 1
ATOM 752 C CA . LYS A 1 93 ? 16.694 1.349 -24.470 1.00 98.56 93 LYS A CA 1
ATOM 753 C C . LYS A 1 93 ? 17.514 2.511 -25.037 1.00 98.56 93 LYS A C 1
ATOM 755 O O . LYS A 1 93 ? 18.240 2.336 -26.013 1.00 98.56 93 LYS A O 1
ATOM 760 N N . ARG A 1 94 ? 17.448 3.692 -24.408 1.00 98.44 94 ARG A N 1
ATOM 761 C CA . ARG A 1 94 ? 18.295 4.837 -24.786 1.00 98.44 94 ARG A CA 1
ATOM 762 C C . ARG A 1 94 ? 19.777 4.510 -24.600 1.00 98.44 94 ARG A C 1
ATOM 764 O O . ARG A 1 94 ? 20.580 4.776 -25.492 1.00 98.44 94 ARG A O 1
ATOM 771 N N . LYS A 1 95 ? 20.139 3.889 -23.475 1.00 98.50 95 LYS A N 1
ATOM 772 C CA . LYS A 1 95 ? 21.520 3.478 -23.193 1.00 98.50 95 LYS A CA 1
ATOM 773 C C . LYS A 1 95 ? 22.027 2.429 -24.184 1.00 98.50 95 LYS A C 1
ATOM 775 O O . LYS A 1 95 ? 23.161 2.535 -24.644 1.00 98.50 95 LYS A O 1
ATOM 780 N N . GLU A 1 96 ? 21.200 1.445 -24.527 1.00 98.50 96 GLU A N 1
ATOM 781 C CA . GLU A 1 96 ? 21.516 0.435 -25.538 1.00 98.50 96 GLU A CA 1
ATOM 782 C C . GLU A 1 96 ? 21.845 1.091 -26.882 1.00 98.50 96 GLU A C 1
ATOM 784 O O . GLU A 1 96 ? 22.904 0.823 -27.446 1.00 98.50 96 GLU A O 1
ATOM 789 N N . GLN A 1 97 ? 20.989 1.999 -27.356 1.00 98.38 97 GLN A N 1
ATOM 790 C CA . GLN A 1 97 ? 21.191 2.689 -28.629 1.00 98.38 97 GLN A CA 1
ATOM 791 C C . GLN A 1 97 ? 22.499 3.495 -28.643 1.00 98.38 97 GLN A C 1
ATOM 793 O O . GLN A 1 97 ? 23.299 3.359 -29.567 1.00 98.38 97 GLN A O 1
ATOM 798 N N . MET A 1 98 ? 22.779 4.253 -27.577 1.00 98.19 98 MET A N 1
ATOM 799 C CA . MET A 1 98 ? 24.038 4.998 -27.453 1.00 98.19 98 MET A CA 1
ATOM 800 C C . MET A 1 98 ? 25.270 4.084 -27.510 1.00 98.19 98 MET A C 1
ATOM 802 O O . MET A 1 98 ? 26.277 4.427 -28.132 1.00 98.19 98 MET A O 1
ATOM 806 N N . LEU A 1 99 ? 25.208 2.915 -26.865 1.00 98.25 99 LEU A N 1
ATOM 807 C CA . LEU A 1 99 ? 26.296 1.937 -26.888 1.00 98.25 99 LEU A CA 1
ATOM 808 C C . LEU A 1 99 ? 26.455 1.288 -28.267 1.00 98.25 99 LEU A C 1
ATOM 810 O O . LEU A 1 99 ? 27.584 1.054 -28.701 1.00 98.25 99 LEU A O 1
ATOM 814 N N . GLN A 1 100 ? 25.355 1.005 -28.966 1.00 98.06 100 GLN A N 1
ATOM 815 C CA . GLN A 1 100 ? 25.390 0.493 -30.336 1.00 98.06 100 GLN A CA 1
ATOM 816 C C . GLN A 1 100 ? 26.058 1.501 -31.282 1.00 98.06 100 GLN A C 1
ATOM 818 O O . GLN A 1 100 ? 26.982 1.127 -32.008 1.00 98.06 100 GLN A O 1
ATOM 823 N N . ASP A 1 101 ? 25.680 2.778 -31.212 1.00 97.44 101 ASP A N 1
ATOM 824 C CA . ASP A 1 101 ? 26.255 3.847 -32.039 1.00 97.44 101 ASP A CA 1
ATOM 825 C C . ASP A 1 101 ? 27.755 4.052 -31.761 1.00 97.44 101 ASP A C 1
ATOM 827 O O . ASP A 1 101 ? 28.573 4.143 -32.688 1.00 97.44 101 ASP A O 1
ATOM 831 N N . ALA A 1 102 ? 28.147 4.054 -30.482 1.00 97.50 102 ALA A N 1
ATOM 832 C CA . ALA A 1 102 ? 29.549 4.137 -30.080 1.00 97.50 102 ALA A CA 1
ATOM 833 C C . ALA A 1 102 ? 30.362 2.939 -30.605 1.00 97.50 102 ALA A C 1
ATOM 835 O O . ALA A 1 102 ? 31.429 3.123 -31.193 1.00 97.50 102 ALA A O 1
ATOM 836 N N . ASN A 1 103 ? 29.836 1.717 -30.471 1.00 97.56 103 ASN A N 1
ATOM 837 C CA . ASN A 1 103 ? 30.485 0.506 -30.975 1.00 97.56 103 ASN A CA 1
ATOM 838 C C . ASN A 1 103 ? 30.630 0.510 -32.501 1.00 97.56 103 ASN A C 1
ATOM 840 O O . ASN A 1 103 ? 31.672 0.111 -33.019 1.00 97.56 103 ASN A O 1
ATOM 844 N N . MET A 1 104 ? 29.618 0.975 -33.237 1.00 97.38 104 MET A N 1
ATOM 845 C CA . MET A 1 104 ? 29.701 1.106 -34.695 1.00 97.38 104 MET A CA 1
ATOM 846 C C . MET A 1 104 ? 30.758 2.124 -35.120 1.00 97.38 104 MET A C 1
ATOM 848 O O . MET A 1 104 ? 31.476 1.891 -36.091 1.00 97.38 104 MET A O 1
ATOM 852 N N . THR A 1 105 ? 30.890 3.223 -34.379 1.00 97.00 105 THR A N 1
ATOM 853 C CA . THR A 1 105 ? 31.942 4.221 -34.609 1.00 97.00 105 THR A CA 1
ATOM 854 C C . THR A 1 105 ? 33.330 3.635 -34.359 1.00 97.00 105 THR A C 1
ATOM 856 O O . THR A 1 105 ? 34.232 3.848 -35.163 1.00 97.00 105 THR A O 1
ATOM 859 N N . LEU A 1 106 ? 33.499 2.863 -33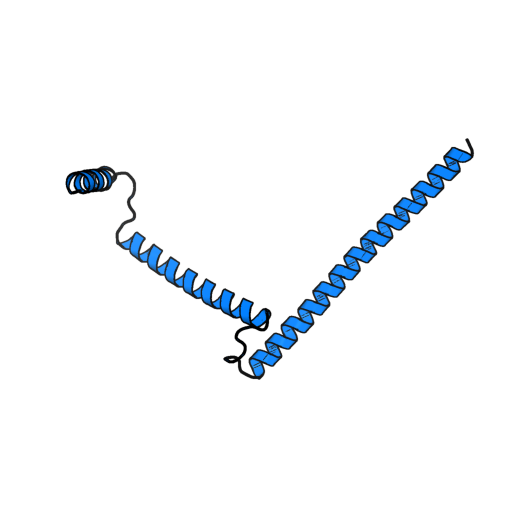.281 1.00 96.19 106 LEU A N 1
ATOM 860 C CA . LEU A 1 106 ? 34.764 2.197 -32.959 1.00 96.19 106 LEU A CA 1
ATOM 861 C C . LEU A 1 106 ? 35.151 1.139 -33.995 1.00 96.19 106 LEU A C 1
ATOM 863 O O . LEU A 1 106 ? 36.308 1.088 -34.378 1.00 96.19 106 LEU A O 1
ATOM 867 N N . LYS A 1 107 ? 34.197 0.345 -34.500 1.00 95.19 107 LYS A N 1
ATOM 868 C CA . LYS A 1 107 ? 34.448 -0.660 -35.553 1.00 95.19 107 LYS A CA 1
ATOM 869 C C . LYS A 1 107 ? 34.883 -0.067 -36.897 1.00 95.19 107 LYS A C 1
ATOM 871 O O . LYS A 1 107 ? 35.390 -0.799 -37.739 1.00 95.19 107 LYS A O 1
ATOM 876 N N . ARG A 1 108 ? 34.589 1.213 -37.137 1.00 92.00 108 ARG A N 1
ATOM 877 C CA . ARG A 1 108 ? 34.939 1.929 -38.373 1.00 92.00 108 ARG A CA 1
ATOM 878 C C . ARG A 1 108 ? 36.285 2.655 -38.285 1.00 92.00 108 ARG A C 1
ATOM 880 O O . ARG A 1 108 ? 36.735 3.156 -39.312 1.00 92.00 108 ARG A O 1
ATOM 887 N N . LYS A 1 109 ? 36.867 2.769 -37.088 1.00 73.75 109 LYS A N 1
ATOM 888 C CA . LYS A 1 109 ? 38.232 3.265 -36.877 1.00 73.75 109 LYS A CA 1
ATOM 889 C C . LYS A 1 109 ? 39.223 2.119 -37.013 1.00 73.75 109 LYS A C 1
ATOM 891 O O . LYS A 1 109 ? 40.339 2.411 -37.485 1.00 73.75 109 LYS A O 1
#

Organism: Aegilops tauschii subsp. strangulata (NCBI:txid200361)

InterPro domains:
  IPR002487 Transcription factor, K-box [PF01486] (23-109)
  IPR002487 Transcription factor, K-box [PS51297] (26-109)

Foldseek 3Di:
DVVVVVVVVCVVVVCPVVCDDDPVRVVVVVVVVVVVVVVVVVVVVVVCVLVVHPCVVDDPVVNVVSVVVNVVVVVVVVVVVVVVVVVVVVVVVVVVVVVVVVVVVVVVD

Sequence (109 aa):
MLKTLERYQRYIFASQDAVAPTSDEMQNNYLEYMELKARVEVLQHSQRNLLGEDLAPLSTTELDQLESQVGKTLRQIRSRKTQVLLDEMCDLKRKEQMLQDANMTLKRK

pLDDT: mean 89.67, std 13.99, range [49.88, 98.75]